Protein AF-A0A1D9MHH5-F1 (afdb_monomer_lite)

Secondary structure (DSSP, 8-state):
-------PEEEEEEEE-SS-TTSEEEEEEEETTT--EEEEE-STTSSPPSS-EEE-------S---------

pLDDT: mean 83.24, std 17.19, range [46.47, 97.0]

Sequence (72 aa):
MPHQAIDIGLPVEWMLDPHDQTNVLGVVYEFSQSKERKIVWY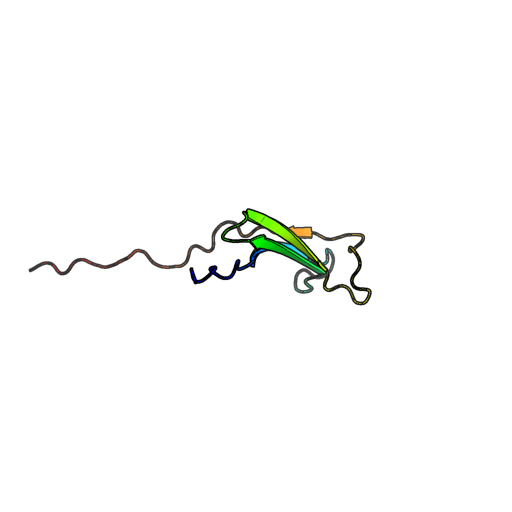TANKRRAKNFNVVRDLAFTDGAPETSPETP

Organism: NCBI:txid1850250

Foldseek 3Di:
DPPPDDFDWDFFKFWADPVDRVHTQKTWTQTPPPRDIDIFGPPPVRDDDPDTDIDGDPDPPVPDDDDDDDDD

Radius of gyration: 18.1 Å; chains: 1; bounding box: 27×50×48 Å

Structure (mmCIF, N/CA/C/O backbone):
data_AF-A0A1D9MHH5-F1
#
_entry.id   AF-A0A1D9MHH5-F1
#
loop_
_atom_site.group_PDB
_atom_site.id
_atom_site.type_symbol
_atom_site.label_atom_id
_atom_site.label_alt_id
_atom_site.label_comp_id
_atom_site.label_asym_id
_atom_site.label_entity_id
_atom_site.label_seq_id
_atom_site.pdbx_PDB_ins_code
_atom_site.Cartn_x
_atom_site.Cartn_y
_atom_site.Cartn_z
_atom_site.occupancy
_atom_site.B_iso_or_equiv
_atom_site.auth_seq_id
_atom_site.auth_comp_id
_atom_site.auth_asym_id
_atom_site.auth_atom_id
_atom_site.pdbx_PDB_model_num
ATOM 1 N N . MET A 1 1 ? -4.354 7.288 34.153 1.00 54.81 1 MET A N 1
ATOM 2 C CA . MET A 1 1 ? -4.459 7.641 32.722 1.00 54.81 1 MET A CA 1
ATOM 3 C C . MET A 1 1 ? -5.057 6.441 32.011 1.00 54.81 1 MET A C 1
ATOM 5 O O . MET A 1 1 ? -4.531 5.357 32.245 1.00 54.81 1 MET A O 1
ATOM 9 N N . PRO A 1 2 ? -6.151 6.554 31.241 1.00 62.16 2 PRO A N 1
ATOM 10 C CA . PRO A 1 2 ? -6.570 5.426 30.420 1.00 62.16 2 PRO A CA 1
ATOM 11 C C . PRO A 1 2 ? -5.439 5.134 29.426 1.00 62.16 2 PRO A C 1
ATOM 13 O O . PRO A 1 2 ? -4.926 6.056 28.792 1.00 62.16 2 PRO A O 1
ATOM 16 N N . HIS A 1 3 ? -4.994 3.879 29.345 1.00 61.78 3 HIS A N 1
ATOM 17 C CA . HIS A 1 3 ? -4.062 3.461 28.303 1.00 61.78 3 HIS A CA 1
ATOM 18 C C . HIS A 1 3 ? -4.782 3.623 26.967 1.00 61.78 3 HIS A C 1
ATOM 20 O O . HIS A 1 3 ? -5.684 2.852 26.647 1.00 61.78 3 HIS A O 1
ATOM 26 N N . GLN A 1 4 ? -4.426 4.663 26.218 1.00 71.44 4 GLN A N 1
ATOM 27 C CA . GLN A 1 4 ? -4.898 4.819 24.855 1.00 71.44 4 GLN A CA 1
ATOM 28 C C . GLN A 1 4 ? -4.316 3.649 24.057 1.00 71.44 4 GLN A C 1
ATOM 30 O O . GLN A 1 4 ? -3.097 3.532 23.919 1.00 71.44 4 GLN A O 1
ATOM 35 N N . ALA A 1 5 ? -5.177 2.730 23.624 1.00 77.50 5 ALA A N 1
ATOM 36 C CA . ALA A 1 5 ? -4.756 1.595 22.823 1.00 77.50 5 ALA A CA 1
ATOM 37 C C . ALA A 1 5 ? -4.101 2.112 21.531 1.00 77.50 5 ALA A C 1
ATOM 39 O O . ALA A 1 5 ? -4.586 3.071 20.926 1.00 77.50 5 ALA A O 1
ATOM 40 N N . ILE A 1 6 ? -3.001 1.494 21.101 1.00 85.06 6 ILE A N 1
ATOM 41 C CA . ILE A 1 6 ? -2.323 1.861 19.851 1.00 85.06 6 ILE A CA 1
ATOM 42 C C . ILE A 1 6 ? -3.233 1.483 18.679 1.00 85.06 6 ILE A C 1
ATOM 44 O O . ILE A 1 6 ? -3.727 0.356 18.611 1.00 85.06 6 ILE A O 1
ATOM 48 N N . ASP A 1 7 ? -3.476 2.423 17.769 1.00 89.44 7 ASP A N 1
ATOM 49 C CA . ASP A 1 7 ? -4.256 2.172 16.560 1.00 89.44 7 ASP A CA 1
ATOM 50 C C . ASP A 1 7 ? -3.359 1.514 15.502 1.00 89.44 7 ASP A C 1
ATOM 52 O O . ASP A 1 7 ? -2.425 2.134 14.988 1.00 89.44 7 ASP A O 1
ATOM 56 N N . ILE A 1 8 ? -3.590 0.227 15.236 1.00 91.94 8 ILE A N 1
ATOM 57 C CA . ILE A 1 8 ? -2.713 -0.605 14.403 1.00 91.94 8 ILE A CA 1
ATOM 58 C C . ILE A 1 8 ? -3.294 -0.672 12.993 1.00 91.94 8 ILE A C 1
ATOM 60 O O . ILE A 1 8 ? -4.432 -1.099 12.812 1.00 91.94 8 ILE A O 1
ATOM 64 N N . GLY A 1 9 ? -2.503 -0.287 11.991 1.00 93.94 9 GLY A N 1
ATOM 65 C CA . GLY A 1 9 ? -2.858 -0.437 10.580 1.00 93.94 9 GLY A CA 1
ATOM 66 C C . GLY A 1 9 ? -2.654 -1.870 10.090 1.00 93.94 9 GLY A C 1
ATOM 67 O O . GLY A 1 9 ? -1.545 -2.396 10.176 1.00 93.94 9 GLY A O 1
ATOM 68 N N . LEU A 1 10 ? -3.698 -2.478 9.527 1.00 94.00 10 LEU A N 1
ATOM 69 C CA . LEU A 1 10 ? -3.646 -3.790 8.875 1.00 94.00 10 LEU A CA 1
ATOM 70 C C . LEU A 1 10 ? -3.643 -3.623 7.351 1.00 94.00 10 LEU A C 1
ATOM 72 O O . LEU A 1 10 ? -4.436 -2.827 6.846 1.00 94.00 10 LEU A O 1
ATOM 76 N N . PRO A 1 11 ? -2.777 -4.331 6.604 1.00 94.94 11 PRO A N 1
ATOM 77 C CA . PRO A 1 11 ? -2.768 -4.250 5.149 1.00 94.94 11 PRO A CA 1
ATOM 78 C C . PRO A 1 11 ? -4.048 -4.883 4.592 1.00 94.94 11 PRO A C 1
ATOM 80 O O . PRO A 1 11 ? -4.358 -6.033 4.887 1.00 94.94 11 PRO A O 1
ATOM 83 N N . VAL A 1 12 ? -4.797 -4.124 3.796 1.00 95.12 12 VAL A N 1
ATOM 84 C CA . VAL A 1 12 ? -6.087 -4.554 3.225 1.00 95.12 12 VAL A CA 1
ATOM 85 C C . VAL A 1 12 ? -6.101 -4.537 1.699 1.00 95.12 12 VAL A C 1
ATOM 87 O O . VAL A 1 12 ? -6.897 -5.241 1.081 1.00 95.12 12 VAL A O 1
ATOM 90 N N . GLU A 1 13 ? -5.218 -3.757 1.072 1.00 95.94 13 GLU A N 1
ATOM 91 C CA . GLU A 1 13 ? -5.035 -3.759 -0.380 1.00 95.94 13 GLU A CA 1
ATOM 92 C C . GLU A 1 13 ? -3.553 -3.609 -0.722 1.00 95.94 13 GLU A C 1
ATOM 94 O O . GLU A 1 13 ? -2.841 -2.811 -0.111 1.00 95.94 13 GLU A O 1
ATOM 99 N N . TRP A 1 14 ? -3.113 -4.333 -1.741 1.00 95.56 14 TRP A N 1
ATOM 100 C CA . TRP A 1 14 ? -1.756 -4.313 -2.264 1.00 95.56 14 TRP A CA 1
ATOM 101 C C . TRP A 1 14 ? -1.770 -3.736 -3.676 1.00 95.56 14 TRP A C 1
ATOM 103 O O . TRP A 1 14 ? -2.554 -4.166 -4.521 1.00 95.56 14 TRP A O 1
ATOM 113 N N . MET A 1 15 ? -0.906 -2.763 -3.947 1.00 96.56 15 MET A N 1
ATO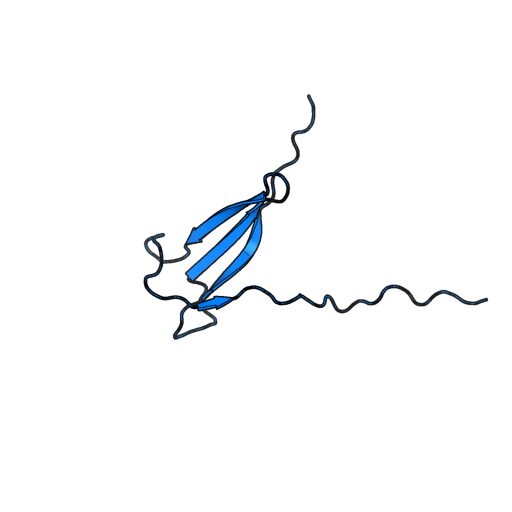M 114 C CA . MET A 1 15 ? -0.666 -2.230 -5.285 1.00 96.56 15 MET A CA 1
ATOM 115 C C . MET A 1 15 ? 0.601 -2.863 -5.851 1.00 96.56 15 MET A C 1
ATOM 117 O O . MET A 1 15 ? 1.695 -2.567 -5.375 1.00 96.56 15 MET A O 1
ATOM 121 N N . LEU A 1 16 ? 0.461 -3.710 -6.865 1.00 96.00 16 LEU A N 1
ATOM 122 C CA . LEU A 1 16 ? 1.555 -4.455 -7.492 1.00 96.00 16 LEU A CA 1
ATOM 123 C C . LEU A 1 16 ? 1.928 -3.854 -8.849 1.00 96.00 16 LEU A C 1
ATOM 125 O O . LEU A 1 16 ? 1.080 -3.262 -9.527 1.00 96.00 16 LEU A O 1
ATOM 129 N N . ASP A 1 17 ? 3.181 -4.020 -9.263 1.00 94.81 17 ASP A N 1
ATOM 130 C CA . ASP A 1 17 ? 3.608 -3.667 -10.614 1.00 94.81 17 ASP A CA 1
ATOM 131 C C . ASP A 1 17 ? 2.856 -4.537 -11.644 1.00 94.81 17 ASP A C 1
ATOM 133 O O . ASP A 1 17 ? 2.792 -5.761 -11.491 1.00 94.81 17 ASP A 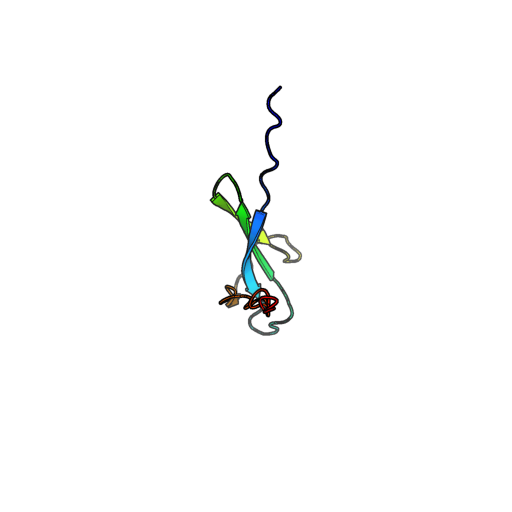O 1
ATOM 137 N N . PRO A 1 18 ? 2.252 -3.948 -12.695 1.00 94.12 18 PRO A N 1
ATOM 138 C CA . PRO A 1 18 ? 1.536 -4.723 -13.704 1.00 94.12 18 PRO A CA 1
ATOM 139 C C . PRO A 1 18 ? 2.421 -5.688 -14.497 1.00 94.12 18 PRO A C 1
ATOM 141 O O . PRO A 1 18 ? 1.910 -6.665 -15.042 1.00 94.12 18 PRO A O 1
ATOM 144 N N . HIS A 1 19 ? 3.720 -5.400 -14.593 1.00 94.62 19 HIS A N 1
ATOM 145 C CA . HIS A 1 19 ? 4.690 -6.201 -15.332 1.00 94.62 19 HIS A CA 1
ATOM 146 C C . HIS A 1 19 ? 5.408 -7.222 -14.445 1.00 94.62 19 HIS A C 1
ATOM 148 O O . HIS A 1 19 ? 5.877 -8.237 -14.955 1.00 94.62 19 HIS A O 1
ATOM 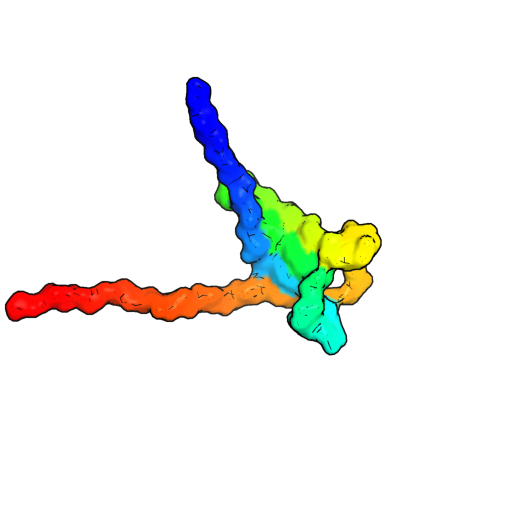154 N N . ASP A 1 20 ? 5.464 -6.976 -13.135 1.00 93.00 20 ASP A N 1
ATOM 155 C CA . ASP A 1 20 ? 6.076 -7.863 -12.149 1.00 93.00 20 ASP A CA 1
ATOM 156 C C . ASP A 1 20 ? 5.245 -7.893 -10.859 1.00 93.00 20 ASP A C 1
ATOM 158 O O . ASP A 1 20 ? 5.388 -7.056 -9.971 1.00 93.00 20 ASP A O 1
ATOM 162 N N . GLN A 1 21 ? 4.382 -8.901 -10.725 1.00 89.56 21 GLN A N 1
ATOM 163 C CA . GLN A 1 21 ? 3.490 -9.024 -9.568 1.00 89.56 21 GLN A CA 1
ATOM 164 C C . GLN A 1 21 ? 4.230 -9.300 -8.248 1.00 89.56 21 GLN A C 1
ATOM 166 O O . GLN A 1 21 ? 3.621 -9.213 -7.185 1.00 89.56 21 GLN A O 1
ATOM 171 N N . THR A 1 22 ? 5.532 -9.605 -8.283 1.00 91.25 22 THR A N 1
ATOM 172 C CA . THR A 1 22 ? 6.348 -9.735 -7.065 1.00 91.25 22 THR A CA 1
ATOM 173 C C . THR A 1 22 ? 6.807 -8.376 -6.528 1.00 91.25 22 THR A C 1
ATOM 175 O O . THR A 1 22 ? 7.180 -8.256 -5.359 1.00 91.25 22 THR A O 1
ATOM 178 N N . ASN A 1 23 ? 6.723 -7.328 -7.353 1.00 94.31 23 ASN A N 1
ATOM 179 C CA . ASN A 1 23 ? 7.105 -5.972 -7.002 1.00 94.31 23 ASN A CA 1
ATOM 180 C C . ASN A 1 23 ? 5.917 -5.184 -6.422 1.00 94.31 23 ASN A C 1
ATOM 182 O O . ASN A 1 23 ? 5.020 -4.731 -7.138 1.00 94.31 23 ASN A O 1
ATOM 186 N N . VAL A 1 24 ? 5.929 -4.982 -5.103 1.00 95.44 24 VAL A N 1
ATOM 187 C CA . VAL A 1 24 ? 4.918 -4.188 -4.391 1.00 95.44 24 VAL A CA 1
ATOM 188 C C . VAL A 1 24 ? 5.239 -2.696 -4.509 1.00 95.44 24 VAL A C 1
ATOM 190 O O . VAL A 1 24 ? 6.221 -2.199 -3.961 1.00 95.44 24 VAL A O 1
ATOM 193 N N . LEU A 1 25 ? 4.361 -1.948 -5.174 1.00 96.75 25 LEU A N 1
ATOM 194 C CA . LEU A 1 25 ? 4.478 -0.502 -5.373 1.00 96.75 25 LEU A CA 1
ATOM 195 C C . LEU A 1 25 ? 3.826 0.315 -4.249 1.00 96.75 25 LEU A C 1
ATOM 197 O O . LEU A 1 25 ? 4.209 1.469 -4.025 1.00 96.75 25 LEU 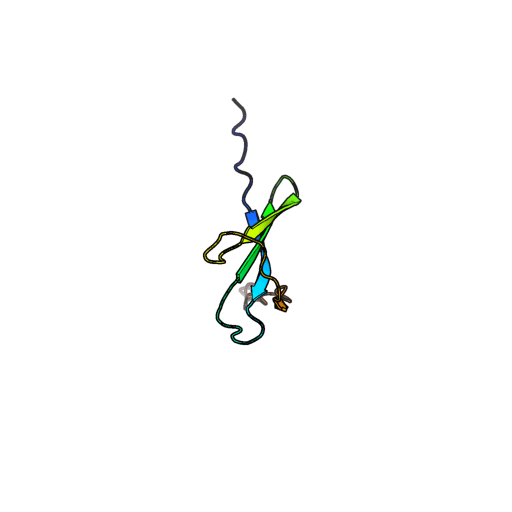A O 1
ATOM 201 N N . GLY A 1 26 ? 2.856 -0.256 -3.537 1.00 96.56 26 GLY A N 1
ATOM 202 C CA . GLY A 1 26 ? 2.209 0.382 -2.396 1.00 96.56 26 GLY A CA 1
ATOM 203 C C . GLY A 1 26 ? 1.226 -0.529 -1.669 1.00 96.56 26 GLY A C 1
ATOM 204 O O . GLY A 1 26 ? 0.910 -1.618 -2.142 1.00 96.56 26 GLY A O 1
ATOM 205 N N . VAL A 1 27 ? 0.761 -0.073 -0.509 1.00 96.62 27 VAL A N 1
ATOM 206 C CA . VAL A 1 27 ? -0.175 -0.800 0.360 1.00 96.62 27 VAL A CA 1
ATOM 207 C C . VAL A 1 27 ? -1.193 0.170 0.947 1.00 96.62 27 VAL A C 1
ATOM 209 O O . VAL A 1 27 ? -0.846 1.292 1.328 1.00 96.62 27 VAL A O 1
ATOM 212 N N . VAL A 1 28 ? -2.447 -0.267 1.046 1.00 97.00 28 VAL A N 1
ATOM 213 C CA . VAL A 1 28 ? -3.487 0.388 1.844 1.00 97.00 28 VAL A CA 1
ATOM 214 C C . VAL A 1 28 ? -3.572 -0.298 3.194 1.00 97.00 28 VAL A C 1
ATOM 216 O O . VAL A 1 28 ? -3.812 -1.502 3.262 1.00 97.00 28 VAL A O 1
ATOM 219 N N . TYR A 1 29 ? -3.426 0.483 4.258 1.00 95.75 29 TYR A N 1
ATOM 220 C CA . TYR A 1 29 ? -3.674 0.053 5.626 1.00 95.75 29 TYR A CA 1
ATOM 221 C C . TYR A 1 29 ? -5.035 0.550 6.098 1.00 95.75 29 TYR A C 1
ATOM 223 O O . TYR A 1 29 ? -5.338 1.729 5.922 1.00 95.75 29 TYR A O 1
ATOM 231 N N . GLU A 1 30 ? -5.817 -0.319 6.733 1.00 96.19 30 GLU A N 1
ATOM 232 C CA . GLU A 1 30 ? -6.997 0.054 7.512 1.00 96.19 30 GLU A CA 1
ATOM 233 C C . GLU A 1 30 ? -6.663 -0.029 9.003 1.00 96.19 30 GLU A C 1
ATOM 235 O O . GLU A 1 30 ? -6.189 -1.053 9.496 1.00 96.19 30 GLU A O 1
ATOM 240 N N . PHE A 1 31 ? -6.867 1.072 9.717 1.00 93.88 31 PHE A N 1
ATOM 241 C CA . PHE A 1 31 ? -6.526 1.199 11.128 1.00 93.88 31 PHE A CA 1
ATOM 242 C C . PHE A 1 31 ? -7.598 0.562 12.019 1.00 93.88 31 PHE A C 1
ATOM 244 O O . PHE A 1 31 ? -8.796 0.789 11.842 1.00 93.88 31 PHE A O 1
ATOM 251 N N . SER A 1 32 ? -7.174 -0.283 12.959 1.00 90.00 32 SER A N 1
ATOM 252 C CA . SER A 1 32 ? -8.051 -1.196 13.694 1.00 90.00 32 SER A CA 1
ATOM 253 C C . SER A 1 32 ? -9.134 -0.488 14.512 1.00 90.00 32 SER A C 1
ATOM 255 O O . SER A 1 32 ? -10.265 -0.987 14.551 1.00 90.00 32 SER A O 1
ATOM 257 N N . GLN A 1 33 ? -8.817 0.667 15.103 1.00 89.81 33 GLN A N 1
ATOM 258 C CA . GLN A 1 33 ? -9.720 1.451 15.947 1.00 89.81 33 GLN A CA 1
ATOM 259 C C . GLN A 1 33 ? -10.427 2.556 15.164 1.00 89.81 33 GLN A C 1
ATOM 261 O O . GLN A 1 33 ? -11.654 2.629 15.191 1.00 89.81 33 GLN A O 1
ATOM 266 N N . SER A 1 34 ? -9.678 3.405 14.455 1.00 92.25 34 SER A N 1
ATOM 267 C CA . SER A 1 34 ? -10.261 4.543 13.727 1.00 92.25 34 SER A CA 1
ATOM 268 C C . SER A 1 34 ? -11.001 4.142 12.453 1.00 92.25 34 SER A C 1
ATOM 270 O O . SER A 1 34 ? -11.798 4.929 11.942 1.00 92.25 34 SER A O 1
ATOM 272 N N . LYS A 1 35 ? -10.718 2.947 11.915 1.00 92.69 35 LYS A N 1
ATOM 273 C CA . LYS A 1 35 ? -11.127 2.515 10.568 1.00 92.69 35 LYS A CA 1
ATOM 274 C C . LYS A 1 35 ? -10.641 3.453 9.459 1.00 92.69 35 LYS A C 1
ATOM 276 O O . LYS A 1 35 ? -11.121 3.380 8.328 1.00 92.69 35 LYS A O 1
ATOM 281 N N . GLU A 1 36 ? -9.669 4.321 9.756 1.00 96.00 36 GLU A N 1
ATOM 282 C CA . GLU A 1 36 ? -9.045 5.189 8.765 1.00 96.00 36 GLU A CA 1
ATOM 283 C C . GLU A 1 36 ? -8.266 4.337 7.758 1.00 96.00 36 GLU A C 1
ATOM 285 O O . GLU A 1 36 ? -7.591 3.374 8.130 1.00 96.00 36 GLU A O 1
ATOM 290 N N . ARG A 1 37 ? -8.332 4.705 6.474 1.00 96.06 37 ARG A N 1
ATOM 291 C CA . ARG A 1 37 ? -7.534 4.076 5.421 1.00 96.06 37 ARG A CA 1
ATOM 292 C C . ARG A 1 37 ? -6.392 4.983 4.997 1.00 96.06 37 ARG A C 1
ATOM 294 O O . ARG A 1 37 ? -6.628 6.114 4.575 1.00 96.06 37 ARG A O 1
ATOM 301 N N . LYS A 1 38 ? -5.160 4.476 5.050 1.00 96.25 38 LYS A N 1
ATOM 302 C CA . LYS A 1 38 ? -3.962 5.196 4.591 1.00 96.25 38 LYS A CA 1
ATOM 303 C C . LYS A 1 38 ? -3.206 4.412 3.544 1.00 96.25 38 LYS A C 1
ATOM 305 O O . LYS A 1 38 ? -3.037 3.206 3.663 1.00 96.25 38 LYS A O 1
ATOM 310 N N . ILE A 1 39 ? -2.706 5.131 2.544 1.00 96.38 39 ILE A N 1
ATOM 311 C CA . ILE A 1 39 ? -1.905 4.562 1.463 1.00 96.38 39 ILE A CA 1
ATOM 312 C C . ILE A 1 39 ? -0.434 4.866 1.723 1.00 96.38 39 ILE A C 1
ATOM 314 O O . ILE A 1 39 ? -0.066 6.024 1.930 1.00 96.38 39 ILE A O 1
ATOM 318 N N . VAL A 1 40 ? 0.407 3.840 1.655 1.00 95.94 40 VAL A N 1
ATOM 319 C CA . VAL A 1 40 ? 1.864 3.963 1.708 1.00 95.94 40 VAL A CA 1
ATOM 320 C C . VAL A 1 40 ? 2.441 3.543 0.362 1.00 95.94 40 VAL A C 1
ATOM 322 O O . VAL A 1 40 ? 2.169 2.447 -0.117 1.00 95.94 40 VAL A O 1
ATOM 325 N N . TRP A 1 41 ? 3.246 4.414 -0.251 1.00 96.38 41 TRP A N 1
ATOM 326 C CA . TRP A 1 41 ? 3.907 4.147 -1.530 1.00 96.38 41 TRP A CA 1
ATOM 327 C C . TRP A 1 41 ? 5.366 3.737 -1.320 1.00 96.38 41 TRP A C 1
ATOM 329 O O . TRP A 1 41 ? 6.133 4.437 -0.653 1.00 96.38 41 TRP A O 1
ATOM 339 N N . TYR A 1 42 ? 5.763 2.624 -1.935 1.00 94.69 42 TYR A N 1
ATOM 340 C CA . TYR A 1 42 ? 7.128 2.087 -1.886 1.00 94.69 42 TYR A CA 1
ATOM 341 C C . TYR A 1 42 ? 7.967 2.432 -3.114 1.00 94.69 42 TYR A C 1
ATOM 343 O O . TYR A 1 42 ? 9.154 2.118 -3.152 1.00 94.69 42 TYR A O 1
ATOM 351 N N . THR A 1 43 ? 7.389 3.151 -4.076 1.00 93.00 43 THR A N 1
ATOM 352 C CA . THR A 1 43 ? 8.119 3.721 -5.211 1.00 93.00 43 THR A CA 1
ATOM 353 C C . THR A 1 43 ? 9.354 4.505 -4.741 1.00 93.00 43 THR A C 1
ATOM 355 O O . THR A 1 43 ? 9.361 5.121 -3.670 1.00 93.00 43 THR A O 1
ATOM 358 N N . ALA A 1 44 ? 10.412 4.526 -5.554 1.00 89.88 44 ALA A N 1
ATOM 359 C CA . ALA A 1 44 ? 11.676 5.178 -5.196 1.00 89.88 44 ALA A CA 1
ATOM 360 C C . ALA A 1 44 ? 11.514 6.670 -4.842 1.00 89.88 44 ALA A C 1
ATOM 362 O O . ALA A 1 44 ? 12.194 7.188 -3.962 1.00 89.88 44 ALA A O 1
ATOM 363 N N . ASN A 1 45 ? 10.570 7.356 -5.492 1.00 90.56 45 ASN A N 1
ATOM 364 C CA . ASN A 1 45 ? 10.266 8.764 -5.236 1.00 90.56 45 ASN A CA 1
ATOM 365 C C . ASN A 1 45 ? 9.189 8.979 -4.155 1.00 90.56 45 ASN A C 1
ATOM 367 O O . ASN A 1 45 ? 8.782 10.121 -3.944 1.00 90.56 45 ASN A O 1
ATOM 371 N N . LYS A 1 46 ? 8.705 7.908 -3.507 1.00 87.00 46 LYS A N 1
ATOM 372 C CA . LYS A 1 46 ? 7.615 7.914 -2.514 1.00 87.00 46 LYS A CA 1
ATOM 373 C C . LYS A 1 46 ? 6.319 8.554 -3.022 1.00 87.00 46 LYS A C 1
ATOM 375 O O . LYS A 1 46 ? 5.491 9.012 -2.237 1.00 87.00 46 LYS A O 1
ATOM 380 N N . ARG A 1 47 ? 6.129 8.602 -4.344 1.00 93.06 47 ARG A N 1
ATOM 381 C CA . ARG A 1 47 ? 4.914 9.117 -4.987 1.00 93.06 47 ARG A CA 1
ATOM 382 C C . ARG A 1 47 ? 4.026 7.976 -5.457 1.00 93.06 47 ARG A C 1
ATOM 384 O O . ARG A 1 47 ? 4.468 6.844 -5.640 1.00 93.06 47 ARG A O 1
ATOM 391 N N . ARG A 1 48 ? 2.773 8.319 -5.741 1.00 94.38 48 ARG A N 1
ATOM 392 C CA . ARG A 1 48 ? 1.822 7.422 -6.394 1.00 94.38 48 ARG A CA 1
ATOM 393 C C . ARG A 1 48 ? 2.392 6.851 -7.694 1.00 94.38 48 ARG A C 1
ATOM 395 O O . ARG A 1 48 ? 2.836 7.606 -8.562 1.00 94.38 48 ARG A O 1
ATOM 402 N N . ALA A 1 49 ? 2.338 5.527 -7.830 1.00 93.06 49 ALA A N 1
ATOM 403 C CA . ALA A 1 49 ? 2.652 4.849 -9.081 1.00 93.06 49 ALA A CA 1
ATOM 404 C C . ALA A 1 49 ? 1.625 5.218 -10.164 1.00 93.06 49 ALA A C 1
ATOM 406 O O . ALA A 1 49 ? 0.435 5.370 -9.878 1.00 93.06 49 ALA A O 1
ATOM 407 N N . LYS A 1 50 ? 2.085 5.374 -11.411 1.00 92.44 50 LYS A N 1
ATOM 408 C CA . LYS A 1 50 ? 1.207 5.730 -12.540 1.00 92.44 50 LYS A CA 1
ATOM 409 C C . LYS A 1 50 ? 0.262 4.586 -12.906 1.00 92.44 50 LYS A C 1
ATOM 411 O O . LYS A 1 50 ? -0.907 4.842 -13.158 1.00 92.44 50 LYS A O 1
ATOM 416 N N . ASN A 1 51 ? 0.777 3.357 -12.886 1.00 94.62 51 ASN A N 1
ATOM 417 C CA . ASN A 1 51 ? 0.049 2.129 -13.180 1.00 94.62 51 ASN A CA 1
ATOM 418 C C . ASN A 1 51 ? 0.368 1.096 -12.098 1.00 94.62 51 ASN A C 1
ATOM 420 O O . ASN A 1 51 ? 1.517 1.004 -11.667 1.00 94.62 51 ASN A O 1
ATOM 424 N N . PHE A 1 52 ? -0.647 0.362 -11.654 1.00 95.62 52 PHE A N 1
ATOM 425 C CA . PHE A 1 52 ? -0.530 -0.726 -10.687 1.00 95.62 52 PHE A CA 1
ATOM 426 C C . PHE A 1 52 ? -1.784 -1.598 -10.744 1.00 95.62 52 PHE A C 1
ATOM 428 O O . PHE A 1 52 ? -2.874 -1.101 -11.032 1.00 95.62 52 PHE A O 1
ATOM 435 N N . ASN A 1 53 ? -1.626 -2.879 -10.430 1.00 95.88 53 ASN A N 1
ATOM 436 C CA . ASN A 1 53 ? -2.740 -3.786 -10.185 1.00 95.88 53 ASN A CA 1
ATOM 437 C C . ASN A 1 53 ? -3.083 -3.753 -8.697 1.00 95.88 53 ASN A C 1
ATOM 439 O O . ASN A 1 53 ? -2.184 -3.808 -7.862 1.00 95.88 53 ASN A O 1
ATOM 443 N N . VAL A 1 54 ? -4.370 -3.660 -8.358 1.00 95.38 54 VAL A N 1
ATOM 444 C CA . VAL A 1 54 ? -4.820 -3.736 -6.962 1.00 95.38 54 VAL A CA 1
ATOM 445 C C . VAL A 1 54 ? -5.236 -5.165 -6.654 1.00 95.38 54 VAL A C 1
ATOM 447 O O . VAL A 1 54 ? -6.126 -5.703 -7.309 1.00 95.38 54 VAL A O 1
ATOM 450 N N . VAL A 1 55 ? -4.618 -5.749 -5.636 1.00 93.44 55 VAL A N 1
ATOM 451 C CA . VAL A 1 55 ? -4.981 -7.052 -5.086 1.00 93.44 55 VAL A CA 1
ATOM 452 C C . VAL A 1 55 ? -5.517 -6.838 -3.679 1.00 93.44 55 VAL A C 1
ATOM 454 O O . VAL A 1 55 ? -4.871 -6.224 -2.834 1.00 93.44 55 VAL A O 1
ATOM 457 N N . ARG A 1 56 ? -6.728 -7.326 -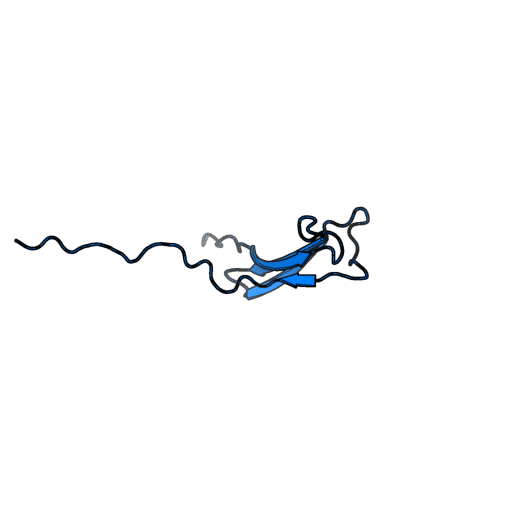3.433 1.00 90.81 56 ARG A N 1
ATOM 458 C CA . ARG A 1 56 ? -7.302 -7.461 -2.093 1.00 90.81 56 ARG A CA 1
ATOM 459 C C . ARG A 1 56 ? -7.259 -8.943 -1.784 1.00 90.81 56 ARG A C 1
ATOM 461 O O . ARG A 1 56 ? -7.718 -9.715 -2.624 1.00 90.81 56 ARG A O 1
ATOM 468 N N . ASP A 1 57 ? -6.709 -9.339 -0.643 1.00 68.50 57 ASP A N 1
ATOM 469 C CA . ASP A 1 57 ? -6.774 -10.746 -0.259 1.00 68.50 57 ASP A CA 1
ATOM 470 C C . ASP A 1 57 ? -8.244 -11.167 -0.149 1.00 68.50 57 ASP A C 1
ATOM 472 O O . ASP A 1 57 ? -9.005 -10.679 0.691 1.00 68.50 57 ASP A O 1
ATOM 476 N N . LEU A 1 58 ? -8.654 -12.061 -1.047 1.00 54.78 58 LEU A N 1
ATOM 477 C CA . LEU A 1 58 ? -9.843 -12.882 -0.900 1.00 54.78 58 LEU A CA 1
ATOM 478 C C . LEU A 1 58 ? -9.462 -13.980 0.082 1.00 54.78 58 LEU A C 1
ATOM 480 O O . LEU A 1 58 ? -8.903 -14.980 -0.338 1.00 54.78 58 LEU A O 1
ATOM 484 N N . ALA A 1 59 ? -9.753 -13.744 1.362 1.00 46.94 59 ALA A N 1
ATOM 485 C CA . ALA A 1 59 ? -9.611 -14.695 2.457 1.00 46.94 59 ALA A CA 1
ATOM 486 C C . ALA A 1 59 ? -8.264 -15.442 2.467 1.00 46.94 59 ALA A C 1
ATOM 488 O O . ALA A 1 59 ? -8.083 -16.460 1.801 1.00 46.94 59 ALA A O 1
ATOM 489 N N . PHE A 1 60 ? -7.376 -15.049 3.380 1.00 47.56 60 PHE A N 1
ATOM 490 C CA . PHE A 1 60 ? -6.593 -16.076 4.054 1.00 47.56 60 PHE A CA 1
ATOM 491 C C . PHE A 1 60 ? -7.611 -17.049 4.667 1.00 47.56 60 PHE A C 1
ATOM 493 O O . PHE A 1 60 ? -8.159 -16.790 5.736 1.00 47.56 60 PHE A O 1
ATOM 500 N N . THR A 1 61 ? -7.937 -18.144 3.975 1.00 46.47 61 THR A N 1
ATOM 501 C CA . THR A 1 61 ? -8.375 -19.359 4.653 1.00 46.47 61 THR A CA 1
ATOM 502 C C . THR A 1 61 ? -7.162 -19.809 5.438 1.00 46.47 61 THR A C 1
ATOM 504 O O . THR A 1 61 ? -6.355 -20.605 4.960 1.00 46.47 61 THR A O 1
ATOM 507 N N . ASP A 1 62 ? -6.993 -19.194 6.607 1.00 48.78 62 ASP A N 1
ATOM 508 C CA . ASP A 1 62 ? -6.176 -19.730 7.672 1.00 48.78 62 ASP A CA 1
ATOM 509 C C . ASP A 1 62 ? -6.661 -21.168 7.842 1.00 48.78 62 ASP A C 1
ATOM 511 O O . ASP A 1 62 ? -7.848 -21.417 8.073 1.00 48.78 62 ASP A O 1
ATOM 515 N N . GLY A 1 63 ? -5.796 -22.120 7.508 1.00 52.69 63 GLY A N 1
ATOM 516 C CA . GLY A 1 63 ? -6.134 -23.532 7.455 1.00 52.69 63 GLY A CA 1
ATOM 517 C C . GLY A 1 63 ? -6.367 -24.094 8.851 1.00 52.69 63 GLY A C 1
ATOM 518 O O . GLY A 1 63 ? -5.557 -24.883 9.325 1.00 52.69 63 GLY A O 1
ATOM 519 N N . ALA A 1 64 ? -7.472 -23.725 9.493 1.00 54.81 64 ALA A N 1
ATOM 520 C CA . ALA A 1 64 ? -7.904 -24.314 10.746 1.00 54.81 64 ALA A CA 1
ATOM 521 C C . ALA A 1 64 ? -9.436 -24.330 10.853 1.00 54.81 64 ALA A C 1
ATOM 523 O O . ALA A 1 64 ? -10.051 -23.306 11.147 1.00 54.81 64 ALA A O 1
ATOM 524 N N . PRO A 1 65 ? -10.085 -25.497 10.714 1.00 50.00 65 PRO A N 1
ATOM 525 C CA . PRO A 1 65 ? -11.166 -25.826 11.611 1.00 50.00 65 PRO A CA 1
ATOM 526 C C . PRO A 1 65 ? -10.565 -26.273 12.949 1.00 50.00 65 PRO A C 1
ATOM 528 O O . PRO A 1 65 ? -9.797 -27.232 13.039 1.00 50.00 65 PRO A O 1
ATOM 531 N N . GLU A 1 66 ? -10.930 -25.507 13.965 1.00 53.03 66 GLU A N 1
ATOM 532 C CA . GLU A 1 66 ? -10.959 -25.839 15.383 1.00 53.03 66 GLU A CA 1
ATOM 533 C C . GLU A 1 66 ? -11.212 -27.335 15.680 1.00 53.03 66 GLU A C 1
ATOM 535 O O . GLU A 1 66 ? -12.103 -27.966 15.113 1.00 53.03 66 GLU A O 1
ATOM 540 N N . THR A 1 67 ? -10.392 -27.859 16.601 1.00 55.88 67 THR A N 1
ATOM 541 C CA . THR A 1 67 ? -10.732 -28.826 17.664 1.00 55.88 67 THR A CA 1
ATOM 542 C C . THR A 1 67 ? -11.640 -30.014 17.308 1.00 55.88 67 THR A C 1
ATOM 544 O O . THR A 1 67 ? -12.865 -29.938 17.311 1.00 55.88 67 THR A O 1
ATOM 547 N N . SER A 1 68 ? -11.029 -31.201 17.177 1.00 54.44 68 SER A N 1
ATOM 548 C CA . SER A 1 68 ? -11.757 -32.450 17.449 1.00 54.44 68 SER A CA 1
ATOM 549 C C . SER A 1 68 ? -12.183 -32.473 18.922 1.00 54.44 68 SER A C 1
ATOM 551 O O . SER A 1 68 ? -11.320 -32.297 19.787 1.00 54.44 68 SER A O 1
ATOM 553 N N . PRO A 1 69 ? -13.471 -32.693 19.236 1.00 62.62 69 PRO A N 1
ATOM 554 C CA . PRO A 1 69 ? -13.891 -32.911 20.604 1.00 62.62 69 PRO A CA 1
ATOM 555 C C . PRO A 1 69 ? -13.430 -34.299 21.049 1.00 62.62 69 PRO A C 1
ATOM 557 O O . PRO A 1 69 ? -13.716 -35.316 20.412 1.00 62.62 69 PRO A O 1
ATOM 560 N N . GLU A 1 70 ? -12.712 -34.319 22.167 1.00 62.41 70 GLU A N 1
ATOM 561 C CA . GLU A 1 70 ? -12.565 -35.486 23.030 1.00 62.41 70 GLU A CA 1
ATOM 562 C C . GLU A 1 70 ? -13.953 -36.124 23.228 1.00 62.41 70 GLU A C 1
ATOM 564 O O . GLU A 1 70 ? -14.924 -35.433 23.541 1.00 62.41 70 GLU A O 1
ATOM 569 N N . THR A 1 71 ? -14.079 -37.423 22.963 1.00 56.81 71 THR A N 1
ATOM 570 C CA . THR A 1 71 ? -15.320 -38.186 23.173 1.00 56.81 71 THR A CA 1
ATOM 571 C C . THR A 1 71 ? -14.959 -39.428 24.004 1.00 56.81 71 THR A C 1
ATOM 573 O O . THR A 1 71 ? -13.897 -39.999 23.743 1.00 56.81 71 THR A O 1
ATOM 576 N N . PRO A 1 72 ? -15.763 -39.772 25.032 1.00 66.12 72 PRO A N 1
ATOM 577 C CA . PRO A 1 72 ? -15.322 -40.457 26.256 1.00 66.12 72 PRO A CA 1
ATOM 578 C C . PRO A 1 72 ? -15.109 -41.970 26.143 1.00 66.12 72 PRO A C 1
ATOM 580 O O . PRO A 1 72 ? -15.648 -42.593 25.200 1.00 66.12 72 PRO A O 1
#